Protein AF-A0A8X7WKG8-F1 (afdb_monomer)

Solvent-accessible surface area (backbone atoms only — not comparable to full-atom values): 9504 Å² total; per-residue (Å²): 137,84,82,84,80,83,82,91,72,84,81,81,76,84,79,76,80,84,87,66,83,71,70,77,72,52,68,68,54,53,52,51,49,53,50,51,52,51,51,51,53,51,30,54,49,28,48,60,51,46,73,66,26,65,45,71,40,27,59,87,72,28,47,48,39,86,40,66,45,74,74,51,100,82,52,91,60,84,50,61,47,25,43,24,22,74,72,56,52,101,77,82,78,45,48,70,42,53,40,69,58,28,51,51,40,35,50,54,56,50,49,53,54,50,54,54,50,50,55,51,51,54,51,49,59,52,50,52,57,49,49,56,51,50,52,52,51,50,53,54,51,51,55,51,49,56,54,49,52,54,50,50,59,51,50,51,49,74,76,74,111

Nearest PDB structures (foldseek):
  7ajt-assembly1_CN  TM=3.693E-01  e=8.946E+00  Saccharomyces cerevisiae S288C

Radius of gyration: 38.71 Å; Cα contacts (8 Å, |Δi|>4): 111; chains: 1; bounding box: 69×110×90 Å

Foldseek 3Di:
DDDDDDDDDDDPDPPDDDPPVPPVPDVVNVVVVVVVVVLVVVLVVQVVCPPFAQRQAASVRFGWDWDFDDDDPPDPDRGWIWRWGPPDDPPVRTDTGGPVRRHVRNVVVVVVVVVVVVVVVVVVVVVVVVVVVVVVVVVVVVVVVVVVVVVVVVVCVVVPD

Sequence (161 aa):
MDGGGGSLYPKFSSENGNLDDAASMDPAEEIRNSKRQKEHINMLSYVCDSEYGIPRMCPCGGRIIDEVRRRDDYDTLPGKRFFTCKNYEADGLHYRQPWVLGVQEEIERLTKRVEEAEEVMLGASNLDRQIDRLEEQVKLLTEQVDFLTVQVATLEKVCFD

Organism: Brassica carinata (NCBI:txid52824)

Structure (mmCIF, N/CA/C/O backbone):
data_AF-A0A8X7WKG8-F1
#
_entry.id   AF-A0A8X7WKG8-F1
#
loop_
_atom_site.group_PDB
_atom_site.id
_atom_site.type_symbol
_atom_site.label_atom_id
_atom_site.label_alt_id
_atom_site.label_comp_id
_atom_site.label_asym_id
_atom_site.label_entity_id
_atom_site.label_seq_id
_atom_site.pdbx_PDB_ins_code
_atom_site.Cartn_x
_atom_site.Cartn_y
_atom_site.Cartn_z
_atom_site.occupancy
_atom_site.B_iso_or_equiv
_atom_site.auth_seq_id
_atom_site.auth_comp_id
_atom_site.auth_asym_id
_atom_site.auth_atom_id
_atom_site.pdbx_PDB_model_num
ATOM 1 N N . MET A 1 1 ? 24.971 94.548 22.466 1.00 43.19 1 MET A N 1
ATOM 2 C CA . MET A 1 1 ? 25.947 93.443 22.331 1.00 43.19 1 MET A CA 1
ATOM 3 C C . MET A 1 1 ? 25.168 92.207 22.702 1.00 43.19 1 MET A C 1
ATOM 5 O O . MET A 1 1 ? 25.053 91.885 23.877 1.00 43.19 1 MET A O 1
ATOM 9 N N . ASP A 1 2 ? 24.488 91.655 21.705 1.00 41.34 2 ASP A N 1
ATOM 10 C CA . ASP A 1 2 ? 23.378 90.735 21.915 1.00 41.34 2 ASP A CA 1
ATOM 11 C C . ASP A 1 2 ? 23.908 89.311 22.056 1.00 41.34 2 ASP A C 1
ATOM 13 O O . ASP A 1 2 ? 24.649 88.813 21.209 1.00 41.34 2 ASP A O 1
ATOM 17 N N . GLY A 1 3 ? 23.571 88.692 23.187 1.00 38.06 3 GLY A N 1
ATOM 18 C CA . GLY A 1 3 ? 23.964 87.335 23.535 1.00 38.06 3 GLY A CA 1
ATOM 19 C C . GLY A 1 3 ? 23.152 86.308 22.753 1.00 38.06 3 GLY A C 1
ATOM 20 O O . GLY A 1 3 ? 21.951 86.163 22.962 1.00 38.06 3 GLY A O 1
ATOM 21 N N . GLY A 1 4 ? 23.823 85.570 21.869 1.00 39.41 4 GLY A N 1
ATOM 22 C CA . GLY A 1 4 ? 23.267 84.407 21.183 1.00 39.41 4 GLY A CA 1
ATOM 23 C C . GLY A 1 4 ? 23.337 83.159 22.063 1.00 39.41 4 GLY A C 1
ATOM 24 O O . GLY A 1 4 ? 24.364 82.487 22.109 1.00 39.41 4 GLY A O 1
ATOM 25 N N . GLY A 1 5 ? 22.241 82.845 22.757 1.00 42.50 5 GLY A N 1
ATOM 26 C CA . GLY A 1 5 ? 22.036 81.558 23.423 1.00 42.50 5 GLY A CA 1
ATOM 27 C C . GLY A 1 5 ? 21.523 80.512 22.431 1.00 42.50 5 GLY A C 1
ATOM 28 O O . GLY A 1 5 ? 20.365 80.559 22.024 1.00 42.50 5 GLY A O 1
ATOM 29 N N . GLY A 1 6 ? 22.383 79.572 22.032 1.00 39.34 6 GLY A N 1
ATOM 30 C CA . GLY A 1 6 ? 22.009 78.423 21.205 1.00 39.34 6 GLY A CA 1
ATOM 31 C C . GLY A 1 6 ? 21.198 77.408 22.011 1.00 39.34 6 GLY A C 1
ATOM 32 O O . GLY A 1 6 ? 21.728 76.766 22.914 1.00 39.34 6 GLY A O 1
ATOM 33 N N . SER A 1 7 ? 19.907 77.279 21.695 1.00 44.34 7 SER A N 1
ATOM 34 C CA . SER A 1 7 ? 19.024 76.266 22.277 1.00 44.34 7 SER A CA 1
ATOM 35 C C . SER A 1 7 ? 19.275 74.896 21.645 1.00 44.34 7 SER A C 1
ATOM 37 O O . SER A 1 7 ? 19.335 74.740 20.424 1.00 44.34 7 SER A O 1
ATOM 39 N N . LEU A 1 8 ? 19.440 73.924 22.533 1.00 49.53 8 LEU A N 1
ATOM 40 C CA . LEU A 1 8 ? 19.864 72.554 22.323 1.00 49.53 8 LEU A CA 1
ATOM 41 C C . LEU A 1 8 ? 18.640 71.642 22.141 1.00 49.53 8 LEU A C 1
ATOM 43 O O . LEU A 1 8 ? 18.191 71.070 23.124 1.00 49.53 8 LEU A O 1
ATOM 47 N N . TYR A 1 9 ? 18.116 71.480 20.920 1.00 37.91 9 TYR A N 1
ATOM 48 C CA . TYR A 1 9 ? 17.219 70.360 20.580 1.00 37.91 9 TYR A CA 1
ATOM 49 C C . TYR A 1 9 ? 17.355 69.965 19.096 1.00 37.91 9 TYR A C 1
ATOM 51 O O . TYR A 1 9 ? 17.262 70.837 18.226 1.00 37.91 9 TYR A O 1
ATOM 59 N N . PRO A 1 10 ? 17.558 68.674 18.768 1.00 44.66 10 PRO A N 1
ATOM 60 C CA . PRO A 1 10 ? 17.497 68.206 17.390 1.00 44.66 10 PRO A CA 1
ATOM 61 C C . PRO A 1 10 ? 16.057 68.300 16.870 1.00 44.66 10 PRO A C 1
ATOM 63 O O . PRO A 1 10 ? 15.106 67.898 17.542 1.00 44.66 10 PRO A O 1
ATOM 66 N N . LYS A 1 11 ? 15.895 68.853 15.664 1.00 43.03 11 LYS A N 1
ATOM 67 C CA . LYS A 1 11 ? 14.613 68.900 14.953 1.00 43.03 11 LYS A CA 1
ATOM 68 C C . LYS A 1 11 ? 14.163 67.465 14.670 1.00 43.03 11 LYS A C 1
ATOM 70 O O . LYS A 1 11 ? 14.802 66.773 13.886 1.00 43.03 11 LYS A O 1
ATOM 75 N N . PHE A 1 12 ? 13.070 67.034 15.296 1.00 34.62 12 PHE A N 1
ATOM 76 C CA . PHE A 1 12 ? 12.338 65.843 14.873 1.00 34.62 12 PHE A CA 1
ATOM 77 C C . PHE A 1 12 ? 11.753 66.120 13.481 1.00 34.62 12 PHE A C 1
ATOM 79 O O . PHE A 1 12 ? 10.726 66.786 13.352 1.00 34.62 12 PHE A O 1
ATOM 86 N N . SER A 1 13 ? 12.427 65.647 12.432 1.00 41.75 13 SER A N 1
ATOM 87 C CA . SER A 1 13 ? 11.791 65.460 11.131 1.00 41.75 13 SER A CA 1
ATOM 88 C C . SER A 1 13 ? 10.852 64.268 11.266 1.00 41.75 13 SER A C 1
ATOM 90 O O . SER A 1 13 ? 11.285 63.148 11.521 1.00 41.75 13 SER A O 1
ATOM 92 N N . SER A 1 14 ? 9.553 64.530 11.160 1.00 46.16 14 SER A N 1
ATOM 93 C CA . SER A 1 14 ? 8.526 63.503 11.019 1.00 46.16 14 SER A CA 1
ATOM 94 C C . SER A 1 14 ? 8.725 62.817 9.666 1.00 46.16 14 SER A C 1
ATOM 96 O O . SER A 1 14 ? 8.200 63.263 8.650 1.00 46.16 14 SER A O 1
ATOM 98 N N . GLU A 1 15 ? 9.519 61.749 9.641 1.00 44.56 15 GLU A N 1
ATOM 99 C CA . GLU A 1 15 ? 9.484 60.773 8.555 1.00 44.56 15 GLU A CA 1
ATOM 100 C C . GLU A 1 15 ? 8.309 59.839 8.832 1.00 44.56 15 GLU A C 1
ATOM 102 O O . GLU A 1 15 ? 8.383 58.857 9.571 1.00 44.56 15 GLU A O 1
ATOM 107 N N . ASN A 1 16 ? 7.163 60.249 8.296 1.00 46.38 16 ASN A N 1
ATOM 108 C CA . ASN A 1 16 ? 6.002 59.396 8.156 1.00 46.38 16 ASN A CA 1
ATOM 109 C C . ASN A 1 16 ? 6.378 58.175 7.311 1.00 46.38 16 ASN A C 1
ATOM 111 O O . ASN A 1 16 ? 6.844 58.333 6.189 1.00 46.38 16 ASN A O 1
ATOM 115 N N . GLY A 1 17 ? 6.130 56.998 7.885 1.00 46.25 17 GLY A N 1
ATOM 116 C CA . GLY A 1 17 ? 5.681 55.779 7.220 1.00 46.25 17 GLY A CA 1
ATOM 117 C C . GLY A 1 17 ? 6.379 55.376 5.926 1.00 46.25 17 GLY A C 1
ATOM 118 O O . GLY A 1 17 ? 6.064 55.884 4.860 1.00 46.25 17 GLY A O 1
ATOM 119 N N . ASN A 1 18 ? 7.166 54.310 6.009 1.00 47.06 18 ASN A N 1
ATOM 120 C CA . ASN A 1 18 ? 7.088 53.280 4.983 1.00 47.06 18 ASN A CA 1
ATOM 121 C C . ASN A 1 18 ? 7.002 51.920 5.681 1.00 47.06 18 ASN A C 1
ATOM 123 O O . ASN A 1 18 ? 7.9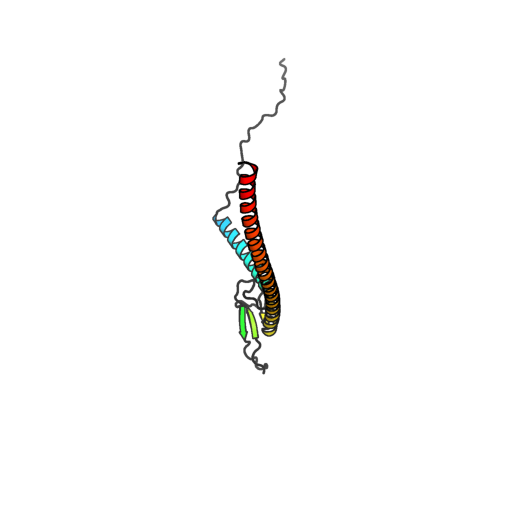97 51.251 5.931 1.00 47.06 18 ASN A O 1
ATOM 127 N N . LEU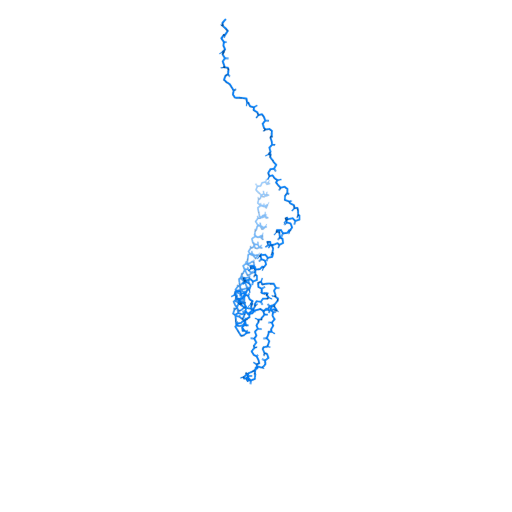 A 1 19 ? 5.775 51.560 6.059 1.00 46.50 19 LEU A N 1
ATOM 128 C CA . LEU A 1 19 ? 5.366 50.196 6.407 1.00 46.50 19 LEU A CA 1
ATOM 129 C C . LEU A 1 19 ? 4.855 49.488 5.138 1.00 46.50 19 LEU A C 1
ATOM 131 O O . LEU A 1 19 ? 3.892 48.731 5.185 1.00 46.50 19 LEU A O 1
ATOM 135 N N . ASP A 1 20 ? 5.517 49.741 4.009 1.00 45.28 20 ASP A N 1
ATOM 136 C CA . ASP A 1 20 ? 5.133 49.233 2.690 1.00 45.28 20 ASP A CA 1
ATOM 137 C C . ASP A 1 20 ? 6.115 48.155 2.187 1.00 45.28 20 ASP A C 1
ATOM 139 O O . ASP A 1 20 ? 6.173 47.857 0.998 1.00 45.28 20 ASP A O 1
ATOM 143 N N . ASP A 1 21 ? 6.851 47.501 3.094 1.00 47.56 21 ASP A N 1
ATOM 144 C CA . ASP A 1 21 ? 7.652 46.304 2.777 1.00 47.56 21 ASP A CA 1
ATOM 145 C C . ASP A 1 21 ? 6.804 45.018 2.701 1.00 47.56 21 ASP A C 1
ATOM 147 O O . ASP A 1 21 ? 7.325 43.917 2.514 1.00 47.56 21 ASP A O 1
ATOM 151 N N . ALA A 1 22 ? 5.476 45.131 2.774 1.00 52.78 22 ALA A N 1
ATOM 152 C CA . ALA A 1 22 ? 4.592 44.105 2.244 1.00 52.78 22 ALA A CA 1
ATOM 153 C C . ALA A 1 22 ? 4.520 44.280 0.723 1.00 52.78 22 ALA A C 1
ATOM 155 O O . ALA A 1 22 ? 3.519 44.749 0.180 1.00 52.78 22 ALA A O 1
ATOM 156 N N . ALA A 1 23 ? 5.600 43.901 0.033 1.00 56.28 23 ALA A N 1
ATOM 157 C CA . ALA A 1 23 ? 5.545 43.621 -1.390 1.00 56.28 23 ALA A CA 1
ATOM 158 C C . ALA A 1 23 ? 4.378 42.650 -1.610 1.00 56.28 23 ALA A C 1
ATOM 160 O O . ALA A 1 23 ? 4.454 41.474 -1.255 1.00 56.28 23 ALA A O 1
ATOM 161 N N . SER A 1 24 ? 3.269 43.183 -2.121 1.00 65.31 24 SER A N 1
ATOM 162 C CA . SER A 1 24 ? 2.125 42.430 -2.613 1.00 65.31 24 SER A CA 1
ATOM 163 C C . SER A 1 24 ? 2.668 41.422 -3.620 1.00 65.31 24 SER A C 1
ATOM 165 O O . SER A 1 24 ? 2.898 41.787 -4.773 1.00 65.31 24 SER A O 1
ATOM 167 N N . MET A 1 25 ? 2.932 40.186 -3.185 1.00 65.25 25 MET A N 1
ATOM 168 C CA . MET A 1 25 ? 3.343 39.122 -4.091 1.00 65.25 25 MET A CA 1
ATOM 169 C C . MET A 1 25 ? 2.316 39.047 -5.217 1.00 65.25 25 MET A C 1
ATOM 171 O O . MET A 1 25 ? 1.114 38.976 -4.961 1.00 65.25 25 MET A O 1
ATOM 175 N N . ASP A 1 26 ? 2.790 39.119 -6.463 1.00 84.31 26 ASP A N 1
ATOM 176 C CA . ASP A 1 26 ? 1.949 38.929 -7.640 1.00 84.31 26 ASP A CA 1
ATOM 177 C C . ASP A 1 26 ? 1.238 37.572 -7.490 1.00 84.31 26 ASP A C 1
ATOM 179 O O . ASP A 1 26 ? 1.922 36.546 -7.409 1.00 84.31 26 ASP A O 1
ATOM 183 N N . PRO A 1 27 ? -0.106 37.51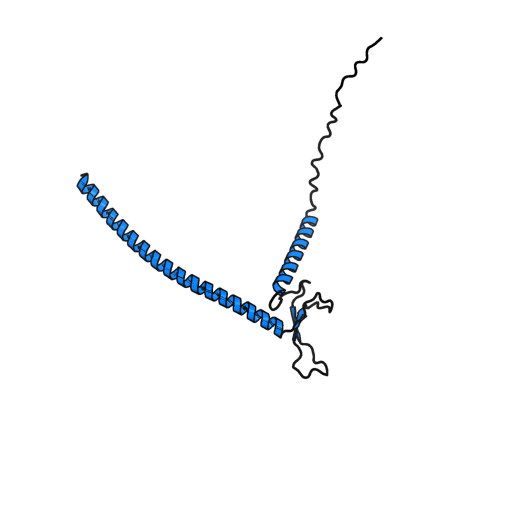5 -7.473 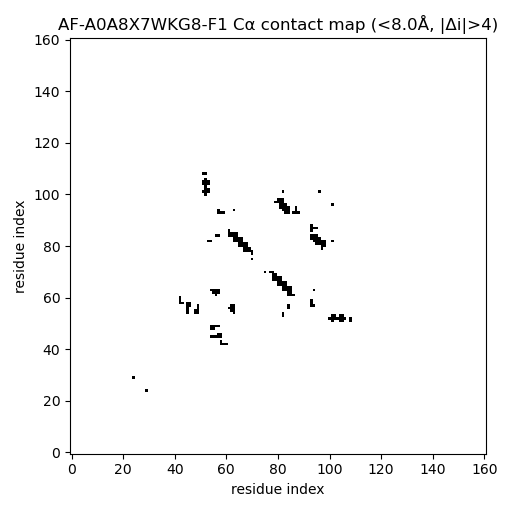1.00 85.62 27 PRO A N 1
ATOM 184 C CA . PRO A 1 27 ? -0.828 36.250 -7.367 1.00 85.62 27 PRO A CA 1
ATOM 185 C C . PRO A 1 27 ? -0.399 35.236 -8.437 1.00 85.62 27 PRO A C 1
ATOM 187 O O . PRO A 1 27 ? -0.409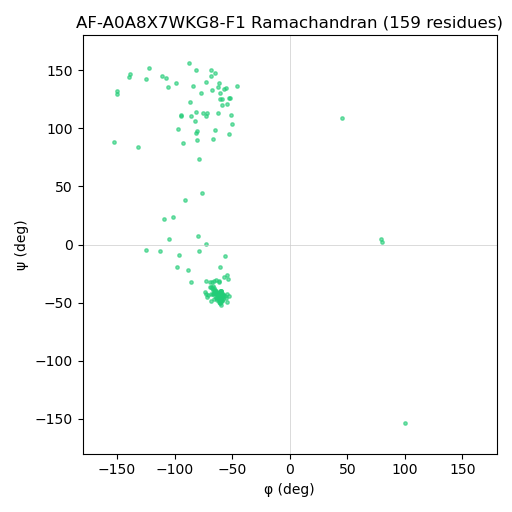 34.027 -8.206 1.00 85.62 27 PRO A O 1
ATOM 190 N N . ALA A 1 28 ? 0.032 35.698 -9.618 1.00 87.94 28 ALA A N 1
ATOM 191 C CA . ALA A 1 28 ? 0.558 34.810 -10.645 1.00 87.94 28 ALA A CA 1
ATOM 192 C C . ALA A 1 28 ? 1.955 34.263 -10.294 1.00 87.94 28 ALA A C 1
ATOM 194 O O . ALA A 1 28 ? 2.275 33.134 -10.675 1.00 87.94 28 ALA A O 1
ATOM 195 N N . GLU A 1 29 ? 2.784 35.017 -9.574 1.00 89.69 29 GLU A N 1
ATOM 196 C CA . GLU A 1 29 ? 4.060 34.547 -9.031 1.00 89.69 29 GLU A CA 1
ATOM 197 C C . GLU A 1 29 ? 3.859 33.515 -7.928 1.00 89.69 29 GLU A C 1
ATOM 199 O O . GLU A 1 29 ? 4.503 32.466 -7.961 1.00 89.69 29 GLU A O 1
ATOM 204 N N . GLU A 1 30 ? 2.899 33.742 -7.034 1.00 88.31 30 GLU A N 1
ATOM 205 C CA . GLU A 1 30 ? 2.529 32.784 -5.993 1.00 88.31 30 GLU A CA 1
ATOM 206 C C . GLU A 1 30 ? 2.041 31.459 -6.603 1.00 88.31 30 GLU A C 1
ATOM 208 O O . GLU A 1 30 ? 2.510 30.379 -6.233 1.00 88.31 30 GLU A O 1
ATOM 213 N N . ILE A 1 31 ? 1.193 31.524 -7.638 1.00 87.81 31 ILE A N 1
ATOM 214 C CA . ILE A 1 31 ? 0.747 30.341 -8.389 1.00 87.81 31 ILE A CA 1
ATOM 215 C C . ILE A 1 31 ? 1.931 29.622 -9.053 1.00 87.81 31 ILE A C 1
ATOM 217 O O . ILE A 1 31 ? 1.995 28.390 -9.032 1.00 87.81 31 ILE A O 1
ATOM 221 N N . ARG A 1 32 ? 2.874 30.354 -9.666 1.00 92.06 32 ARG A N 1
ATOM 222 C CA . ARG A 1 32 ? 4.077 29.756 -10.277 1.00 92.06 32 ARG A CA 1
ATOM 223 C C . ARG A 1 32 ? 4.956 29.079 -9.227 1.00 92.06 32 ARG A C 1
ATOM 225 O O . ARG A 1 32 ? 5.442 27.977 -9.475 1.00 92.06 32 ARG A O 1
ATOM 232 N N . ASN A 1 33 ? 5.142 29.712 -8.074 1.00 91.62 33 ASN A N 1
ATOM 233 C CA . ASN A 1 33 ? 5.954 29.180 -6.987 1.00 91.62 33 ASN A CA 1
ATOM 234 C C . ASN A 1 33 ? 5.321 27.911 -6.392 1.00 91.62 33 ASN A C 1
ATOM 236 O O . ASN A 1 33 ? 5.972 26.872 -6.313 1.00 91.62 33 ASN A O 1
ATOM 240 N N . SER A 1 34 ? 4.015 27.946 -6.115 1.00 92.50 34 SER A N 1
ATOM 241 C CA . SER A 1 34 ? 3.257 26.785 -5.636 1.00 92.50 34 SER A CA 1
ATOM 242 C C . SER A 1 34 ? 3.337 25.597 -6.605 1.00 92.50 34 SER A C 1
ATOM 244 O O . SER A 1 34 ? 3.571 24.460 -6.188 1.00 92.50 34 SER A O 1
ATOM 246 N N . LYS A 1 35 ? 3.228 25.848 -7.919 1.00 92.38 35 LYS A N 1
ATOM 247 C CA . LYS A 1 35 ? 3.407 24.808 -8.947 1.00 92.38 35 LYS A CA 1
ATOM 248 C C . LYS A 1 35 ? 4.801 24.183 -8.896 1.00 92.38 35 LYS A C 1
ATOM 250 O O . LYS A 1 35 ? 4.898 22.961 -8.851 1.00 92.38 35 LYS A O 1
ATOM 255 N N . ARG A 1 36 ? 5.858 25.000 -8.831 1.00 91.50 36 ARG A N 1
ATOM 256 C CA . ARG A 1 36 ? 7.247 24.516 -8.730 1.00 91.50 36 ARG A CA 1
ATOM 257 C C . ARG A 1 36 ? 7.481 23.700 -7.463 1.00 91.50 36 ARG A C 1
ATOM 259 O O . ARG A 1 36 ? 8.110 22.649 -7.519 1.00 91.50 36 ARG A O 1
ATOM 266 N N . GLN A 1 37 ? 6.948 24.150 -6.330 1.00 91.56 37 GLN A N 1
ATOM 267 C CA . GLN A 1 37 ? 7.060 23.422 -5.069 1.00 91.56 37 GLN A CA 1
ATOM 268 C C . GLN A 1 37 ? 6.353 22.065 -5.149 1.00 91.56 37 GLN A C 1
ATOM 270 O O . GLN A 1 37 ? 6.912 21.050 -4.740 1.00 91.56 37 GLN A O 1
ATOM 275 N N . LYS A 1 38 ? 5.153 22.024 -5.733 1.00 92.06 38 LYS A N 1
ATOM 276 C CA . LYS A 1 38 ? 4.419 20.775 -5.954 1.00 92.06 38 LYS A CA 1
ATOM 277 C C . LYS A 1 38 ? 5.171 19.821 -6.884 1.00 92.06 38 LYS A C 1
ATOM 279 O O . LYS A 1 38 ? 5.233 18.628 -6.609 1.00 92.06 38 LYS A O 1
ATOM 284 N N . GLU A 1 39 ? 5.751 20.329 -7.966 1.00 88.06 39 GLU A N 1
ATOM 285 C CA . GLU A 1 39 ? 6.584 19.540 -8.881 1.00 88.06 39 GLU A CA 1
ATOM 286 C C . GLU A 1 39 ? 7.816 18.968 -8.174 1.00 88.06 39 GLU A C 1
ATOM 288 O O . GLU A 1 39 ? 8.129 17.793 -8.353 1.00 88.06 39 GLU A O 1
ATOM 293 N N . HIS A 1 40 ? 8.465 19.759 -7.317 1.00 88.12 40 HIS A N 1
ATOM 294 C CA . HIS A 1 40 ? 9.599 19.306 -6.518 1.00 88.12 40 HIS A CA 1
ATOM 295 C C . HIS A 1 40 ? 9.207 18.199 -5.529 1.00 88.12 40 HIS A C 1
ATOM 297 O O . HIS A 1 40 ? 9.874 17.169 -5.477 1.00 88.12 40 HIS A O 1
ATOM 303 N N . ILE A 1 41 ? 8.093 18.363 -4.807 1.00 89.19 41 ILE A N 1
ATOM 304 C CA . ILE A 1 41 ? 7.563 17.338 -3.892 1.00 89.19 41 ILE A CA 1
ATOM 305 C C . ILE A 1 41 ? 7.243 16.047 -4.652 1.00 89.19 41 ILE A C 1
ATOM 307 O O . ILE A 1 41 ? 7.613 14.964 -4.208 1.00 89.19 41 ILE A O 1
ATOM 311 N N . ASN A 1 42 ? 6.597 16.150 -5.816 1.00 87.25 42 ASN A N 1
ATOM 312 C CA . ASN A 1 42 ? 6.296 14.982 -6.641 1.00 87.25 42 ASN A CA 1
ATOM 313 C C . ASN A 1 42 ? 7.575 14.270 -7.098 1.00 87.25 42 ASN A C 1
ATOM 315 O O . ASN A 1 42 ? 7.642 13.049 -7.041 1.00 87.25 42 ASN A O 1
ATOM 319 N N . MET A 1 43 ? 8.590 15.024 -7.530 1.00 86.44 43 MET A N 1
ATOM 320 C CA . MET A 1 43 ? 9.880 14.463 -7.930 1.00 86.44 43 MET A CA 1
ATOM 321 C C . MET A 1 43 ? 10.53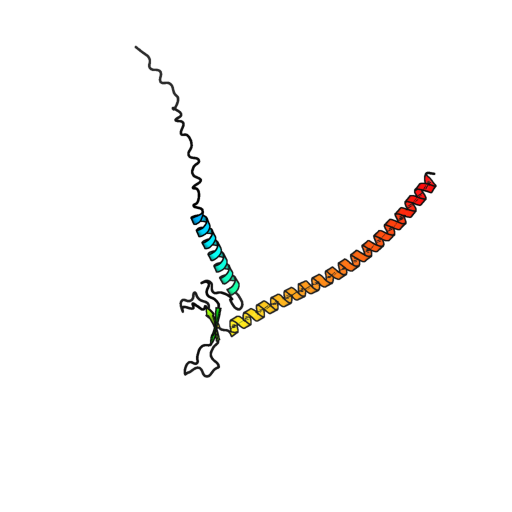9 13.700 -6.777 1.00 86.44 43 MET A C 1
ATOM 323 O O . MET A 1 43 ? 10.940 12.556 -6.974 1.00 86.44 43 MET A O 1
ATOM 327 N N . LEU A 1 44 ? 10.578 14.286 -5.573 1.00 86.06 44 LEU A N 1
ATOM 328 C CA . LEU A 1 44 ? 11.100 13.614 -4.379 1.00 86.06 44 LEU A CA 1
ATOM 329 C C . LEU A 1 44 ? 10.311 12.339 -4.060 1.00 86.06 44 LEU A C 1
ATOM 331 O O . LEU A 1 44 ? 10.912 11.303 -3.798 1.00 86.06 44 LEU A O 1
ATOM 335 N N . SER A 1 45 ? 8.979 12.384 -4.161 1.00 83.69 45 SER A N 1
ATOM 336 C CA . S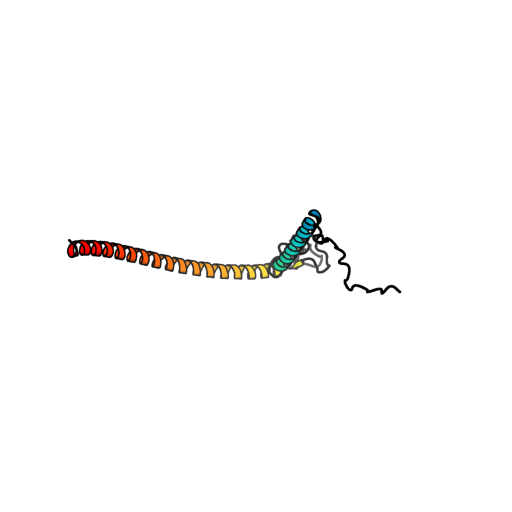ER A 1 45 ? 8.131 11.200 -3.983 1.00 83.69 45 SER A CA 1
ATOM 337 C C . SER A 1 45 ? 8.472 10.100 -4.984 1.00 83.69 45 SER A C 1
ATOM 339 O O . SER A 1 45 ? 8.522 8.940 -4.599 1.00 83.69 45 SER A O 1
ATOM 341 N N . TYR A 1 46 ? 8.735 10.436 -6.250 1.00 82.62 46 TYR A N 1
ATOM 342 C CA . TYR A 1 46 ? 9.126 9.439 -7.247 1.00 82.62 46 TYR A CA 1
ATOM 343 C C . TYR A 1 46 ? 10.493 8.831 -6.954 1.00 82.62 46 TYR A C 1
ATOM 345 O O . TYR A 1 46 ? 10.678 7.646 -7.205 1.00 82.62 46 TYR A O 1
ATOM 353 N N . VAL A 1 47 ? 11.443 9.604 -6.419 1.00 80.88 47 VAL A N 1
ATOM 354 C CA . VAL A 1 47 ? 12.731 9.060 -5.963 1.00 80.88 47 VAL A CA 1
ATOM 355 C C . VAL A 1 47 ? 12.498 8.053 -4.838 1.00 80.88 47 VAL A C 1
ATOM 357 O O . VAL A 1 47 ? 12.960 6.923 -4.959 1.00 80.88 47 VAL A O 1
ATOM 360 N N . CYS A 1 48 ? 11.706 8.411 -3.824 1.00 77.12 48 CYS A N 1
ATOM 361 C CA . CYS A 1 48 ? 11.370 7.514 -2.716 1.00 77.12 48 CYS A CA 1
ATOM 362 C C . CYS A 1 48 ? 10.624 6.251 -3.178 1.00 77.12 48 CYS A C 1
ATOM 364 O O . CYS A 1 48 ? 10.967 5.146 -2.767 1.00 77.12 48 CYS A O 1
ATOM 366 N N . ASP A 1 49 ? 9.651 6.387 -4.086 1.00 71.50 49 ASP A N 1
ATOM 367 C CA . ASP A 1 49 ? 8.922 5.256 -4.687 1.00 71.50 49 ASP A CA 1
ATOM 368 C C . ASP A 1 49 ? 9.841 4.295 -5.454 1.00 71.50 49 ASP A C 1
ATOM 370 O O . ASP A 1 49 ? 9.454 3.164 -5.750 1.00 71.50 49 ASP A O 1
ATOM 374 N N . SER A 1 50 ? 11.034 4.758 -5.818 1.00 69.25 50 SER A N 1
ATOM 375 C CA . SER A 1 50 ? 11.999 4.011 -6.607 1.00 69.25 50 SER A CA 1
ATOM 376 C C . SER A 1 50 ? 13.180 3.481 -5.792 1.00 69.25 50 SER A C 1
ATOM 378 O O . SER A 1 50 ? 14.113 2.932 -6.376 1.00 69.25 50 SER A O 1
ATOM 380 N N . GLU A 1 51 ? 13.169 3.662 -4.468 1.00 67.50 51 GLU A N 1
ATOM 381 C CA . GLU A 1 51 ? 14.216 3.142 -3.584 1.00 67.50 51 GLU A CA 1
ATOM 382 C C . GLU A 1 51 ? 14.176 1.608 -3.498 1.00 67.50 51 GLU A C 1
ATOM 384 O O . GLU A 1 51 ? 15.232 0.992 -3.380 1.00 67.50 51 GLU A O 1
ATOM 389 N N . TYR A 1 52 ? 12.987 0.993 -3.593 1.00 71.94 52 TYR A N 1
ATOM 390 C CA . TYR A 1 52 ? 12.806 -0.464 -3.573 1.00 71.94 52 TYR A CA 1
ATOM 391 C C . TYR A 1 52 ? 11.587 -0.906 -4.390 1.00 71.94 52 TYR A C 1
ATOM 393 O O . TYR A 1 52 ? 10.476 -0.412 -4.179 1.00 71.94 52 TYR A O 1
ATOM 401 N N . GLY A 1 53 ? 11.768 -1.909 -5.251 1.00 82.81 53 GLY A N 1
ATOM 402 C CA . GLY A 1 53 ? 10.687 -2.526 -6.019 1.00 82.81 53 GLY A CA 1
ATOM 403 C C . GLY A 1 53 ? 10.627 -2.006 -7.448 1.00 82.81 53 GLY A C 1
ATOM 404 O O . GLY A 1 53 ? 11.631 -1.599 -8.022 1.00 82.81 53 GLY A O 1
ATOM 405 N N . ILE A 1 54 ? 9.441 -2.042 -8.058 1.00 87.69 54 ILE A N 1
ATOM 406 C CA . ILE A 1 54 ? 9.256 -1.582 -9.442 1.00 87.69 54 ILE A CA 1
ATOM 407 C C . ILE A 1 54 ? 8.795 -0.119 -9.425 1.00 87.69 54 ILE A C 1
ATOM 409 O O . ILE A 1 54 ? 7.636 0.140 -9.068 1.00 87.69 54 ILE A O 1
ATOM 413 N N . PRO A 1 55 ? 9.628 0.842 -9.872 1.00 85.19 55 PRO A N 1
ATOM 414 C CA . PRO A 1 55 ? 9.230 2.240 -9.926 1.00 85.19 55 PRO A CA 1
ATOM 415 C C . PRO A 1 55 ? 8.030 2.437 -10.853 1.00 85.19 55 PRO A C 1
ATOM 417 O O . PRO A 1 55 ? 7.962 1.877 -11.949 1.00 85.19 55 PRO A O 1
ATOM 420 N N . ARG A 1 56 ? 7.074 3.277 -10.447 1.00 84.94 56 ARG A N 1
ATOM 421 C CA . ARG A 1 56 ? 5.917 3.629 -11.296 1.00 84.94 56 ARG A CA 1
ATOM 422 C C . ARG A 1 56 ? 6.228 4.787 -12.240 1.00 84.94 56 ARG A C 1
ATOM 424 O O . ARG A 1 56 ? 5.702 4.854 -13.354 1.00 84.94 56 ARG A O 1
ATOM 431 N N . MET A 1 57 ? 7.084 5.695 -11.783 1.00 89.19 57 MET A N 1
ATOM 432 C CA . MET A 1 57 ? 7.463 6.930 -12.454 1.00 89.19 57 MET A CA 1
ATOM 433 C C . MET A 1 57 ? 8.960 7.161 -12.283 1.00 89.19 57 MET A C 1
ATOM 435 O O . MET A 1 57 ? 9.528 6.883 -11.238 1.00 89.19 57 MET A O 1
ATOM 439 N N . CYS A 1 58 ? 9.592 7.703 -13.313 1.00 89.50 58 CYS A N 1
ATOM 440 C CA . CYS A 1 58 ? 10.957 8.199 -13.245 1.00 89.50 58 CYS A CA 1
ATOM 441 C C . CYS A 1 58 ? 10.955 9.617 -12.637 1.00 89.50 58 CYS A C 1
ATOM 443 O O . CYS A 1 58 ? 10.009 10.365 -12.906 1.00 89.50 58 CYS A O 1
ATOM 445 N N . PRO A 1 59 ? 12.017 10.053 -11.933 1.00 87.44 59 PRO A N 1
ATOM 446 C CA . PRO A 1 59 ? 12.120 11.411 -11.383 1.00 87.44 59 PRO A CA 1
ATOM 447 C C . PRO A 1 59 ? 11.927 12.538 -12.412 1.00 87.44 59 PRO A C 1
ATOM 449 O O . PRO A 1 59 ? 11.439 13.612 -12.074 1.00 87.44 59 PRO A O 1
ATOM 452 N N . CYS A 1 60 ? 12.209 12.280 -13.693 1.00 87.50 60 CYS A N 1
ATOM 453 C CA . CYS A 1 60 ? 11.929 13.199 -14.802 1.00 87.50 60 CYS A CA 1
ATOM 454 C C . CYS A 1 60 ? 10.432 13.330 -15.171 1.00 87.50 60 CYS A C 1
ATOM 456 O O . CYS A 1 60 ? 10.088 14.007 -16.138 1.00 87.50 60 CYS A O 1
ATOM 458 N N . GLY A 1 61 ? 9.528 12.626 -14.481 1.00 88.00 61 GLY A N 1
ATOM 459 C CA . GLY A 1 61 ? 8.097 12.556 -14.797 1.00 88.00 61 GLY A CA 1
ATOM 460 C C . GLY A 1 61 ? 7.744 11.599 -15.944 1.00 88.00 61 GLY A C 1
ATOM 461 O O . GLY A 1 61 ? 6.587 11.510 -16.363 1.00 88.00 61 GLY A O 1
ATOM 462 N N . GLY A 1 62 ? 8.717 10.861 -16.480 1.00 91.12 62 GLY A N 1
ATOM 463 C CA . GLY A 1 62 ? 8.472 9.803 -17.458 1.00 91.12 62 GLY A CA 1
ATOM 464 C C . GLY A 1 62 ? 7.844 8.567 -16.811 1.00 91.12 62 GLY A C 1
ATOM 465 O O . GLY A 1 62 ? 8.258 8.155 -15.733 1.00 91.12 62 GLY A O 1
ATOM 466 N N . ARG A 1 63 ? 6.871 7.935 -17.479 1.00 92.50 63 ARG A N 1
ATOM 467 C CA . ARG A 1 63 ? 6.358 6.621 -17.052 1.00 92.50 63 ARG A CA 1
ATOM 468 C C . ARG A 1 63 ? 7.414 5.537 -17.257 1.00 92.50 63 ARG A C 1
ATOM 470 O O . ARG A 1 63 ? 8.199 5.632 -18.203 1.00 92.50 63 ARG A O 1
ATOM 477 N N . ILE A 1 64 ? 7.378 4.507 -16.420 1.00 92.56 64 ILE A N 1
ATOM 478 C CA . ILE A 1 64 ? 8.175 3.292 -16.598 1.00 92.56 64 ILE A CA 1
ATOM 479 C C . ILE A 1 64 ? 7.454 2.334 -17.559 1.00 92.56 64 ILE A C 1
ATOM 481 O O . ILE A 1 64 ? 6.234 2.180 -17.493 1.00 92.56 64 ILE A O 1
ATOM 485 N N . ILE A 1 65 ? 8.197 1.734 -18.487 1.00 92.25 65 ILE A N 1
ATOM 486 C CA . ILE A 1 65 ? 7.729 0.791 -19.511 1.00 92.25 65 ILE A CA 1
ATOM 487 C C . ILE A 1 65 ? 8.479 -0.544 -19.391 1.00 92.25 65 ILE A C 1
ATOM 489 O O . ILE A 1 65 ? 9.625 -0.565 -18.946 1.00 92.25 65 ILE A O 1
ATOM 493 N N . ASP A 1 66 ? 7.845 -1.645 -19.808 1.00 90.94 66 ASP A N 1
ATOM 494 C CA . ASP A 1 66 ? 8.509 -2.949 -19.981 1.00 90.94 66 ASP A CA 1
ATOM 495 C C . ASP A 1 66 ? 9.253 -2.946 -21.327 1.00 90.94 66 ASP A C 1
ATOM 497 O O . ASP A 1 66 ? 8.662 -3.102 -22.400 1.00 90.94 66 ASP A O 1
ATOM 501 N N . GLU A 1 67 ? 10.555 -2.672 -21.273 1.00 89.75 67 GLU A N 1
ATOM 502 C CA . GLU A 1 67 ? 11.462 -2.744 -22.411 1.00 89.75 67 GLU A CA 1
ATOM 503 C C . GLU A 1 67 ? 11.887 -4.198 -22.615 1.00 89.75 67 GLU A C 1
ATOM 505 O O . GLU A 1 67 ? 12.656 -4.759 -21.835 1.00 89.75 67 GLU A O 1
ATOM 510 N N . VAL A 1 68 ? 11.474 -4.787 -23.734 1.00 85.94 68 VAL A N 1
ATOM 511 C CA . VAL A 1 68 ? 12.057 -6.037 -24.228 1.00 85.94 68 VAL A CA 1
ATOM 512 C C . VAL A 1 68 ? 13.150 -5.681 -25.230 1.00 85.94 68 VAL A C 1
ATOM 514 O O . VAL A 1 68 ? 12.849 -5.204 -26.330 1.00 85.94 68 VAL A O 1
ATOM 517 N N . ARG A 1 69 ? 14.424 -5.920 -24.888 1.00 78.19 69 ARG A N 1
ATOM 518 C CA . ARG A 1 69 ? 15.512 -5.767 -25.861 1.00 78.19 69 ARG A CA 1
ATOM 519 C C . ARG A 1 69 ? 15.286 -6.729 -27.020 1.00 78.19 69 ARG A C 1
ATOM 521 O O . ARG A 1 69 ? 15.137 -7.938 -26.823 1.00 78.19 69 ARG A O 1
ATOM 528 N N . ARG A 1 70 ? 15.265 -6.185 -28.240 1.00 67.75 70 ARG A N 1
ATOM 529 C CA . ARG A 1 70 ? 15.257 -7.003 -29.455 1.00 67.75 70 ARG A CA 1
ATOM 530 C C . ARG A 1 70 ? 16.571 -7.780 -29.539 1.00 67.75 70 ARG A C 1
ATOM 532 O O . ARG A 1 70 ? 17.595 -7.316 -29.053 1.00 67.75 70 ARG A O 1
ATOM 539 N N . ARG A 1 71 ? 16.479 -8.978 -30.114 1.00 58.66 71 ARG A N 1
ATOM 540 C CA . ARG A 1 71 ? 17.577 -9.930 -30.302 1.00 58.66 71 ARG A CA 1
ATOM 541 C C . ARG A 1 71 ? 18.765 -9.224 -30.966 1.00 58.66 71 ARG A C 1
ATOM 543 O O . ARG A 1 71 ? 18.652 -8.867 -32.134 1.00 58.66 71 ARG A O 1
ATOM 550 N N . ASP A 1 72 ? 19.860 -9.052 -30.231 1.00 58.91 72 ASP A N 1
ATOM 551 C CA . ASP A 1 72 ? 21.176 -8.894 -30.850 1.00 58.91 72 ASP A CA 1
ATOM 552 C C . ASP A 1 72 ? 21.537 -10.242 -31.483 1.00 58.91 72 ASP A C 1
ATOM 554 O O . ASP A 1 72 ? 21.204 -11.302 -30.948 1.00 58.91 72 ASP A O 1
ATOM 558 N N . ASP A 1 73 ? 22.226 -10.217 -32.616 1.00 56.75 73 ASP A N 1
ATOM 559 C CA . ASP A 1 73 ? 22.634 -11.369 -33.432 1.00 56.75 73 ASP A CA 1
ATOM 560 C C . ASP A 1 73 ? 23.469 -12.418 -32.660 1.00 56.75 73 ASP A C 1
ATOM 562 O O . ASP A 1 73 ? 23.656 -13.539 -33.132 1.00 56.75 73 ASP A O 1
ATOM 566 N N . TYR A 1 74 ? 23.887 -12.086 -31.435 1.00 57.34 74 TYR A N 1
ATOM 567 C CA . TYR A 1 74 ? 24.663 -12.918 -30.517 1.00 57.34 74 TYR A CA 1
ATOM 568 C C . TYR A 1 74 ? 23.905 -13.345 -29.245 1.00 57.34 74 TYR A C 1
ATOM 570 O O . TYR A 1 74 ? 24.437 -14.137 -28.468 1.00 57.34 74 TYR A O 1
ATOM 578 N N . ASP A 1 75 ? 22.681 -12.857 -29.003 1.00 58.91 75 ASP A N 1
ATOM 579 C CA . ASP A 1 75 ? 21.890 -13.201 -27.811 1.00 58.91 75 ASP A CA 1
ATOM 580 C C . ASP A 1 75 ? 20.891 -14.324 -28.161 1.00 58.91 75 ASP A C 1
ATOM 582 O O . ASP A 1 75 ? 19.842 -14.117 -28.779 1.00 58.91 75 ASP A O 1
ATOM 586 N N . THR A 1 76 ? 21.244 -15.568 -27.817 1.00 58.09 76 THR A N 1
ATOM 587 C CA . THR A 1 76 ? 20.426 -16.768 -28.085 1.00 58.09 76 THR A CA 1
ATOM 588 C C . THR A 1 76 ? 19.274 -16.948 -27.096 1.00 58.09 76 THR A C 1
ATOM 590 O O . THR A 1 76 ? 18.457 -17.855 -27.261 1.00 58.09 76 THR A O 1
ATOM 593 N N . LEU A 1 77 ? 19.204 -16.109 -26.061 1.00 59.25 77 LEU A N 1
ATOM 594 C CA . LEU A 1 77 ? 18.189 -16.163 -25.016 1.00 59.25 77 LEU A CA 1
ATOM 595 C C . LEU A 1 77 ? 16.934 -15.354 -25.402 1.00 59.25 77 LEU A C 1
ATOM 597 O O . LEU A 1 77 ? 17.008 -14.440 -26.228 1.00 59.25 77 LEU A O 1
ATOM 601 N N . PRO A 1 78 ? 15.758 -15.667 -24.820 1.00 60.97 78 PRO A N 1
ATOM 602 C CA . PRO A 1 78 ? 14.592 -14.789 -24.898 1.00 60.97 78 PRO A CA 1
ATOM 603 C C . PRO A 1 78 ? 15.010 -13.378 -24.458 1.00 60.97 78 PRO A C 1
ATOM 605 O O . PRO A 1 78 ? 15.620 -13.234 -23.401 1.00 60.97 78 PRO A O 1
ATOM 608 N N . GLY A 1 79 ? 14.750 -12.365 -25.292 1.00 67.25 79 GLY A N 1
ATOM 609 C CA . GLY A 1 79 ? 15.335 -11.025 -25.159 1.00 67.25 79 GLY A CA 1
ATOM 610 C C . GLY A 1 79 ? 15.302 -10.462 -23.734 1.00 67.25 79 GLY A C 1
ATOM 611 O O . GLY A 1 79 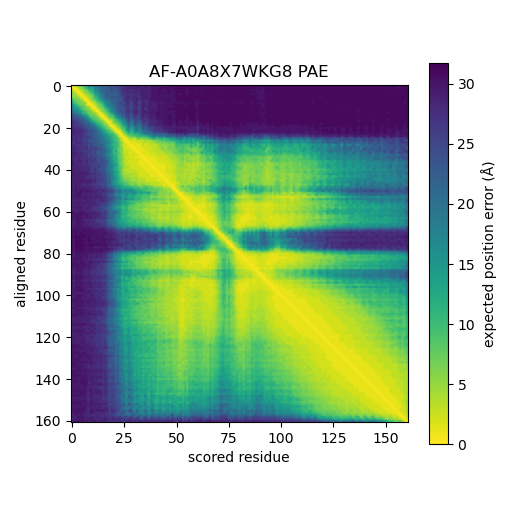? 14.297 -10.576 -23.028 1.00 67.25 79 GLY A O 1
ATOM 612 N N . LYS A 1 80 ? 16.418 -9.853 -23.312 1.00 82.56 80 LYS A N 1
ATOM 613 C CA . LYS A 1 80 ? 16.577 -9.264 -21.973 1.00 82.56 80 LYS A CA 1
ATOM 614 C C . LYS A 1 80 ? 15.498 -8.209 -21.718 1.00 82.56 80 LYS A C 1
ATOM 616 O O . LYS A 1 80 ? 15.260 -7.356 -22.572 1.00 82.56 80 LYS A O 1
ATOM 621 N N . ARG A 1 81 ? 14.872 -8.259 -20.540 1.00 88.56 81 ARG A N 1
ATOM 622 C CA . ARG A 1 81 ? 13.793 -7.345 -20.142 1.00 88.56 81 ARG A CA 1
ATOM 623 C C . ARG A 1 81 ? 14.245 -6.334 -19.101 1.00 88.56 81 ARG A C 1
ATOM 625 O O . ARG A 1 81 ? 15.008 -6.680 -18.195 1.00 88.56 81 ARG A O 1
ATOM 632 N N . PHE A 1 82 ? 13.733 -5.117 -19.212 1.00 90.75 82 PHE A N 1
ATOM 633 C CA . PHE A 1 82 ? 14.036 -4.007 -18.319 1.00 90.75 82 PHE A CA 1
ATOM 634 C C . PHE A 1 82 ? 12.774 -3.207 -17.996 1.00 90.75 82 PHE A C 1
ATOM 636 O O . PHE A 1 82 ? 11.899 -3.039 -18.839 1.00 90.75 82 PHE A O 1
ATOM 643 N N . PHE A 1 83 ? 12.711 -2.669 -16.784 1.00 92.31 83 PHE A N 1
ATOM 644 C CA . PHE A 1 83 ? 11.842 -1.552 -16.447 1.00 92.31 83 PHE A CA 1
ATOM 645 C C . PHE A 1 83 ? 12.577 -0.260 -16.792 1.00 92.31 83 PHE A C 1
ATOM 647 O O . PHE A 1 83 ? 13.570 0.082 -16.146 1.00 92.31 83 PHE A O 1
ATOM 654 N N . THR A 1 84 ? 12.110 0.441 -17.820 1.00 91.88 84 THR A N 1
ATOM 655 C CA . THR A 1 84 ? 12.832 1.576 -18.406 1.00 91.88 84 THR A CA 1
ATOM 656 C C . THR A 1 84 ? 11.961 2.821 -18.432 1.00 91.88 84 THR A C 1
ATOM 658 O O . THR A 1 84 ? 10.764 2.752 -18.692 1.00 91.88 84 THR A O 1
ATOM 661 N N . CYS A 1 85 ? 12.536 3.991 -18.178 1.00 93.56 85 CYS A N 1
ATOM 662 C CA . CYS A 1 85 ? 11.846 5.256 -18.382 1.00 93.56 85 CYS A CA 1
ATOM 663 C C . CYS A 1 85 ? 11.488 5.441 -19.865 1.00 93.56 85 CYS A C 1
ATOM 665 O O . CYS A 1 85 ? 12.331 5.270 -20.739 1.00 93.56 85 CYS A O 1
ATOM 667 N N . LYS A 1 86 ? 10.267 5.894 -20.177 1.00 94.00 86 LYS A N 1
ATOM 668 C CA . LYS A 1 86 ? 9.875 6.207 -21.566 1.00 94.00 86 LYS A CA 1
ATOM 669 C C . LYS A 1 86 ? 10.790 7.247 -22.245 1.00 94.00 86 LYS A C 1
ATOM 671 O O . LYS A 1 86 ? 10.876 7.273 -23.464 1.00 94.00 86 LYS A O 1
ATOM 676 N N . ASN A 1 87 ? 11.398 8.124 -21.444 1.00 94.31 87 ASN A N 1
ATOM 677 C CA . ASN A 1 87 ? 12.294 9.198 -21.874 1.00 94.31 87 ASN A CA 1
ATOM 678 C C . ASN A 1 87 ? 13.762 8.807 -21.635 1.00 94.31 87 ASN A C 1
ATOM 680 O O . ASN A 1 87 ? 14.573 9.682 -21.382 1.00 94.31 87 ASN A O 1
ATOM 684 N N . TYR A 1 88 ? 14.083 7.512 -21.562 1.00 92.62 88 TYR A N 1
ATOM 685 C CA . TYR A 1 88 ? 15.418 7.066 -21.184 1.00 92.62 88 TYR A CA 1
ATOM 686 C C . TYR A 1 88 ? 16.488 7.616 -22.129 1.00 92.62 88 TYR A C 1
ATOM 688 O O . TYR A 1 88 ? 16.503 7.306 -23.321 1.00 92.62 88 TYR A O 1
ATOM 696 N N . GLU A 1 89 ? 17.411 8.371 -21.548 1.00 90.12 89 GLU A N 1
ATOM 697 C CA . GLU A 1 89 ? 18.687 8.745 -22.137 1.00 90.12 89 GLU A CA 1
ATOM 698 C C . GLU A 1 89 ? 19.775 8.004 -21.345 1.00 90.12 89 GLU A C 1
ATOM 700 O O . GLU A 1 89 ? 19.622 7.742 -20.152 1.00 90.12 89 GLU A O 1
ATOM 705 N N . ALA A 1 90 ? 20.864 7.580 -21.990 1.00 87.00 90 ALA A N 1
ATOM 706 C CA . ALA A 1 90 ? 21.953 6.857 -21.319 1.00 87.00 90 ALA A CA 1
ATOM 707 C C . ALA A 1 90 ? 22.845 7.806 -20.485 1.00 87.00 90 ALA A C 1
ATOM 709 O O . ALA A 1 90 ? 24.070 7.741 -20.547 1.00 87.00 90 ALA A O 1
ATOM 710 N N . ASP A 1 91 ? 22.214 8.709 -19.738 1.00 89.31 91 ASP A N 1
ATOM 711 C CA . ASP A 1 91 ? 22.805 9.794 -18.954 1.00 89.31 91 ASP A CA 1
ATOM 712 C C . ASP A 1 91 ? 23.006 9.430 -17.471 1.00 89.31 91 ASP A C 1
ATOM 714 O O . ASP A 1 91 ? 23.655 10.161 -16.727 1.00 89.31 91 ASP A O 1
ATOM 718 N N . GLY A 1 92 ? 22.461 8.287 -17.044 1.00 85.81 92 GLY A N 1
ATOM 719 C CA . GLY A 1 92 ? 22.489 7.826 -15.655 1.00 85.81 92 GLY A CA 1
ATOM 720 C C . GLY A 1 92 ? 21.441 8.479 -14.747 1.00 85.81 92 GLY A C 1
ATOM 721 O O . GLY A 1 92 ? 21.398 8.156 -13.564 1.00 85.81 92 GLY A O 1
ATOM 722 N N . LEU A 1 93 ? 20.587 9.358 -15.275 1.00 87.38 93 LEU A N 1
ATOM 723 C CA . LEU A 1 93 ? 19.510 10.036 -14.544 1.00 87.38 93 LEU A CA 1
ATOM 724 C C . LEU A 1 93 ? 18.151 9.352 -14.741 1.00 87.38 93 LEU A C 1
ATOM 726 O O . LEU A 1 93 ? 17.226 9.546 -13.949 1.00 87.38 93 LEU A O 1
ATOM 730 N N . HIS A 1 94 ? 18.018 8.547 -15.796 1.00 90.12 94 HIS A N 1
ATOM 731 C CA . HIS A 1 94 ? 16.793 7.824 -16.107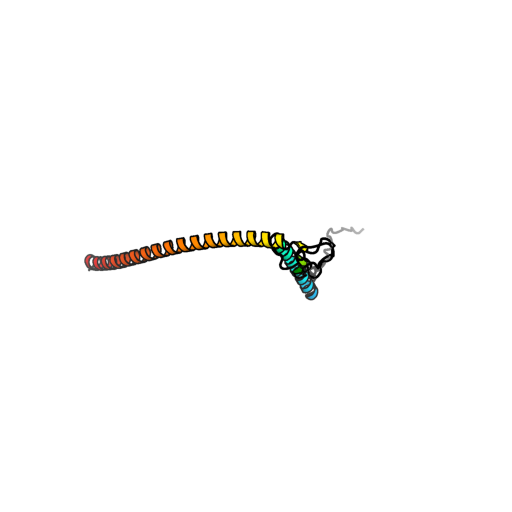 1.00 90.12 94 HIS A CA 1
ATOM 732 C C . HIS A 1 94 ? 16.825 6.367 -15.645 1.00 90.12 94 HIS A C 1
ATOM 734 O O . HIS A 1 94 ? 17.796 5.637 -15.851 1.00 90.12 94 HIS A O 1
ATOM 740 N N . TYR A 1 95 ? 15.696 5.911 -15.097 1.00 89.44 95 TYR A N 1
ATOM 741 C CA . TYR A 1 95 ? 15.526 4.519 -14.688 1.00 89.44 95 TYR A CA 1
ATOM 742 C C . TYR A 1 95 ? 15.673 3.559 -15.867 1.00 89.44 95 TYR A C 1
ATOM 744 O O . TYR A 1 95 ? 15.013 3.714 -16.898 1.00 89.44 95 TYR A O 1
ATOM 752 N N . ARG A 1 96 ? 16.509 2.538 -15.669 1.00 90.44 96 ARG A N 1
ATOM 753 C CA . ARG A 1 96 ? 16.618 1.351 -16.519 1.00 90.44 96 ARG A CA 1
ATOM 754 C C . ARG A 1 96 ? 17.120 0.177 -15.687 1.00 90.44 96 ARG A C 1
ATOM 756 O O . ARG A 1 96 ? 18.320 -0.068 -15.592 1.00 90.44 96 ARG A O 1
ATOM 763 N N . GLN A 1 97 ? 16.187 -0.534 -15.073 1.00 89.19 97 GLN A N 1
ATOM 764 C CA . GLN A 1 97 ? 16.457 -1.625 -14.139 1.00 89.19 97 GLN A CA 1
ATOM 765 C C . GLN A 1 97 ? 16.160 -2.978 -14.794 1.00 89.19 97 GLN A C 1
ATOM 767 O O . GLN A 1 97 ? 15.128 -3.113 -15.452 1.00 89.19 97 GLN A O 1
ATOM 772 N N . PRO A 1 98 ? 17.017 -4.004 -14.645 1.00 90.75 98 PRO A N 1
ATOM 773 C CA . PRO A 1 98 ? 16.693 -5.360 -15.080 1.00 90.75 98 PRO A CA 1
ATOM 774 C C . PRO A 1 98 ? 15.387 -5.859 -14.452 1.00 90.75 98 PRO A C 1
ATOM 776 O O . PRO A 1 98 ? 15.191 -5.735 -13.243 1.00 90.75 98 PRO A O 1
ATOM 779 N N . TRP A 1 99 ? 14.523 -6.477 -15.259 1.00 90.50 99 TRP A N 1
ATOM 780 C CA . TRP A 1 99 ? 13.199 -6.933 -14.816 1.00 90.50 99 TRP A CA 1
ATOM 781 C C . TRP A 1 99 ? 13.265 -7.851 -13.586 1.00 90.50 99 TRP A C 1
ATOM 783 O O . TRP A 1 99 ? 12.503 -7.673 -12.644 1.00 90.50 99 TRP A O 1
ATOM 793 N N . VAL A 1 100 ? 14.222 -8.788 -13.566 1.00 89.62 100 VAL A N 1
ATOM 794 C CA . VAL A 1 100 ? 14.388 -9.761 -12.469 1.00 89.62 100 VAL A CA 1
ATOM 795 C C . VAL A 1 100 ? 14.660 -9.075 -11.131 1.00 89.62 100 VAL A C 1
ATOM 797 O O . VAL A 1 100 ? 14.094 -9.489 -10.127 1.00 89.62 100 VAL A O 1
ATOM 800 N N . LEU A 1 101 ? 15.477 -8.016 -11.115 1.00 88.81 101 LEU A N 1
ATOM 801 C CA . LEU A 1 101 ? 15.775 -7.279 -9.885 1.00 88.81 101 LEU A CA 1
ATOM 802 C C . LEU A 1 101 ? 14.539 -6.532 -9.384 1.00 88.81 101 LEU A C 1
ATOM 804 O O . LEU A 1 101 ? 14.167 -6.691 -8.230 1.00 88.81 101 LEU A O 1
ATOM 808 N N . GLY A 1 102 ? 13.855 -5.794 -10.266 1.00 89.38 102 GLY A N 1
ATOM 809 C CA . GLY A 1 102 ? 12.644 -5.061 -9.873 1.00 89.38 102 GLY A CA 1
ATOM 810 C C . GLY A 1 102 ? 11.537 -5.976 -9.361 1.00 89.38 102 GLY A C 1
ATOM 811 O O . GLY A 1 102 ? 10.893 -5.671 -8.364 1.00 89.38 102 GLY A O 1
ATOM 812 N N . VAL A 1 103 ? 11.342 -7.132 -9.998 1.00 91.81 103 VAL A N 1
ATOM 813 C CA . VAL A 1 103 ? 10.361 -8.118 -9.530 1.00 91.81 103 VAL A CA 1
ATOM 814 C C . VAL A 1 103 ? 10.760 -8.725 -8.191 1.00 91.81 103 VAL A C 1
ATOM 816 O O . VAL A 1 103 ? 9.894 -8.866 -7.333 1.00 91.81 103 VAL A O 1
ATOM 819 N N . GLN A 1 104 ? 12.034 -9.068 -7.994 1.00 93.81 104 GLN A N 1
ATOM 820 C CA . GLN A 1 104 ? 12.505 -9.617 -6.724 1.00 93.81 104 GLN A CA 1
ATOM 821 C C . GLN A 1 104 ? 12.285 -8.629 -5.572 1.00 93.81 104 GLN A C 1
ATOM 823 O O . GLN A 1 104 ? 11.669 -8.987 -4.571 1.00 93.81 104 GLN A O 1
ATOM 828 N N . GLU A 1 105 ? 12.714 -7.378 -5.743 1.00 92.06 105 GLU A N 1
ATOM 829 C CA . GLU A 1 105 ? 12.526 -6.320 -4.745 1.00 92.06 105 GLU A CA 1
ATOM 830 C C . GLU A 1 105 ? 11.036 -6.080 -4.449 1.00 92.06 105 GLU A C 1
ATOM 832 O O . GLU A 1 105 ? 10.637 -5.905 -3.298 1.00 92.06 105 GLU A O 1
ATOM 837 N N . GLU A 1 106 ? 10.181 -6.109 -5.478 1.00 92.00 106 GLU A N 1
ATOM 838 C CA . GLU A 1 106 ? 8.741 -5.923 -5.300 1.00 92.00 106 GLU A CA 1
ATOM 839 C C . GLU A 1 106 ? 8.095 -7.106 -4.568 1.00 92.00 106 GLU A C 1
ATOM 841 O O . GLU A 1 106 ? 7.210 -6.895 -3.740 1.00 92.00 106 GLU A O 1
ATOM 846 N N . ILE A 1 107 ? 8.548 -8.339 -4.816 1.00 94.69 107 ILE A N 1
ATOM 847 C CA . ILE A 1 107 ? 8.098 -9.526 -4.077 1.00 94.69 107 ILE A CA 1
ATOM 848 C C . ILE A 1 107 ? 8.487 -9.413 -2.604 1.00 94.69 107 ILE A C 1
ATOM 850 O O . ILE A 1 107 ? 7.635 -9.623 -1.743 1.00 94.69 107 ILE A O 1
ATOM 854 N N . GLU A 1 108 ? 9.731 -9.051 -2.294 1.00 94.06 108 GLU A N 1
ATOM 855 C CA . GLU A 1 108 ? 10.200 -8.869 -0.913 1.00 94.06 108 GLU A CA 1
ATOM 856 C C . GLU A 1 108 ? 9.389 -7.788 -0.185 1.00 94.06 108 GLU A C 1
ATOM 858 O O . GLU A 1 108 ? 8.879 -8.007 0.918 1.00 94.06 108 GLU A O 1
ATOM 863 N N . ARG A 1 109 ? 9.172 -6.644 -0.842 1.00 91.19 109 ARG A N 1
ATOM 864 C CA . ARG A 1 109 ? 8.366 -5.539 -0.311 1.00 91.19 109 ARG A CA 1
ATOM 865 C C . ARG A 1 109 ? 6.912 -5.942 -0.065 1.00 91.19 109 ARG A C 1
ATOM 867 O O . ARG A 1 109 ? 6.333 -5.573 0.958 1.00 91.19 109 ARG A O 1
ATOM 874 N N . LEU A 1 110 ? 6.293 -6.656 -1.007 1.00 93.44 110 LEU A N 1
ATOM 875 C CA . LEU A 1 110 ? 4.913 -7.126 -0.867 1.00 93.44 110 LEU A CA 1
ATOM 876 C C . LEU A 1 110 ? 4.789 -8.202 0.211 1.00 93.44 110 LEU A C 1
ATOM 878 O O . LEU A 1 110 ? 3.810 -8.179 0.949 1.00 93.44 110 LEU A O 1
ATOM 882 N N . THR A 1 111 ? 5.781 -9.082 0.338 1.00 96.19 111 THR A N 1
ATOM 883 C CA . THR A 1 111 ? 5.820 -10.131 1.367 1.00 96.19 111 THR A CA 1
ATOM 884 C C . THR A 1 111 ? 5.806 -9.501 2.754 1.00 96.19 111 THR A C 1
ATOM 886 O O . THR A 1 111 ? 4.903 -9.784 3.535 1.00 96.19 111 THR A O 1
ATOM 889 N N . LYS A 1 112 ? 6.692 -8.529 3.005 1.00 95.31 112 LYS A N 1
ATOM 890 C CA . LYS A 1 112 ? 6.725 -7.788 4.272 1.00 95.31 112 LYS A CA 1
ATOM 891 C C . LYS A 1 112 ? 5.384 -7.122 4.609 1.00 95.31 112 LYS A C 1
ATOM 893 O O . LYS A 1 112 ? 4.908 -7.203 5.733 1.00 95.31 112 LYS A O 1
ATOM 898 N N . ARG A 1 113 ? 4.738 -6.481 3.629 1.00 94.88 113 ARG A N 1
ATOM 899 C CA . ARG A 1 113 ? 3.427 -5.836 3.837 1.00 94.88 113 ARG A CA 1
ATOM 900 C C . ARG A 1 113 ? 2.309 -6.833 4.141 1.00 94.88 113 ARG A C 1
ATOM 902 O O . ARG A 1 113 ? 1.346 -6.467 4.808 1.00 94.88 113 ARG A O 1
ATOM 909 N N . VAL A 1 114 ? 2.393 -8.048 3.601 1.00 97.88 114 VAL A N 1
ATOM 910 C CA . VAL A 1 114 ? 1.441 -9.124 3.904 1.00 97.88 114 VAL A CA 1
ATOM 911 C C . VAL A 1 114 ? 1.649 -9.621 5.331 1.00 97.88 114 VAL A C 1
ATOM 913 O O . VAL A 1 114 ? 0.665 -9.747 6.052 1.00 97.88 114 VAL A O 1
ATOM 916 N N . GLU A 1 115 ? 2.897 -9.817 5.757 1.00 97.94 115 GLU A N 1
ATOM 917 C CA . GLU A 1 115 ? 3.236 -10.190 7.138 1.00 97.94 115 GLU A CA 1
ATOM 918 C C . GLU A 1 115 ? 2.733 -9.134 8.141 1.00 97.94 115 GLU A C 1
ATOM 920 O O . GLU A 1 115 ? 2.020 -9.463 9.086 1.00 97.94 115 GLU A O 1
ATOM 925 N N . GLU A 1 116 ? 2.992 -7.846 7.886 1.00 97.88 116 GLU A N 1
ATOM 926 C CA . GLU A 1 116 ? 2.488 -6.735 8.713 1.00 97.88 116 GLU A CA 1
ATOM 927 C C . GLU A 1 116 ? 0.947 -6.707 8.777 1.00 97.88 116 GLU A C 1
ATOM 929 O O . GLU A 1 116 ? 0.355 -6.449 9.827 1.00 97.88 116 GLU A O 1
ATOM 934 N N . ALA A 1 117 ? 0.268 -6.979 7.657 1.00 98.12 117 ALA A N 1
ATOM 935 C CA . ALA A 1 117 ? -1.191 -7.037 7.622 1.00 98.12 117 ALA A CA 1
ATOM 936 C C . ALA A 1 117 ? -1.743 -8.233 8.418 1.00 98.12 117 ALA A C 1
ATOM 938 O O . ALA A 1 117 ? -2.768 -8.095 9.090 1.00 98.12 117 ALA A O 1
ATOM 939 N N . GLU A 1 118 ? -1.070 -9.384 8.372 1.00 98.38 118 GLU A N 1
ATOM 940 C CA . GLU A 1 118 ? -1.432 -10.568 9.153 1.00 98.38 118 GLU A CA 1
ATOM 941 C C . GLU A 1 118 ? -1.342 -10.290 10.661 1.00 98.38 118 GLU A C 1
ATOM 943 O O . GLU A 1 118 ? -2.279 -10.601 11.402 1.00 98.38 118 GLU A O 1
ATOM 948 N N . GLU A 1 119 ? -0.280 -9.617 11.115 1.00 98.12 119 GLU A N 1
ATOM 949 C CA . GLU A 1 119 ? -0.135 -9.202 12.516 1.00 98.12 119 GLU A CA 1
ATOM 950 C C . GLU A 1 119 ? -1.284 -8.291 12.972 1.00 98.12 119 GLU A C 1
ATOM 952 O O . GLU A 1 119 ? -1.870 -8.500 14.040 1.00 98.12 119 GLU A O 1
ATOM 957 N N . VAL A 1 120 ? -1.666 -7.311 12.144 1.00 98.12 120 VAL A N 1
ATOM 958 C CA . VAL A 1 120 ? -2.800 -6.419 12.431 1.00 98.12 120 VAL A CA 1
ATOM 959 C C . VAL A 1 120 ? -4.112 -7.202 12.525 1.00 98.12 120 VAL A C 1
ATOM 961 O O . VAL A 1 120 ? -4.906 -6.957 13.435 1.00 98.12 120 VAL A O 1
ATOM 964 N N . MET A 1 121 ? -4.345 -8.169 11.633 1.00 97.81 121 MET A N 1
ATOM 965 C CA . MET A 1 121 ? -5.551 -9.006 11.657 1.00 97.81 121 MET A CA 1
ATOM 966 C C . MET A 1 121 ? -5.634 -9.880 12.915 1.00 97.81 121 MET A C 1
ATOM 968 O O . MET A 1 121 ? -6.708 -10.013 13.516 1.00 97.81 121 MET A O 1
ATOM 972 N N . LEU A 1 122 ? -4.507 -10.452 13.345 1.00 97.56 122 LEU A N 1
ATOM 973 C CA . LEU A 1 122 ? -4.419 -11.206 14.597 1.00 97.56 122 LEU A CA 1
ATOM 974 C C . LEU A 1 122 ? -4.699 -10.306 15.807 1.00 97.56 122 LEU A C 1
ATOM 976 O O . LEU A 1 122 ? -5.446 -10.698 16.709 1.00 97.56 122 LEU A O 1
ATOM 980 N N . GLY A 1 123 ? -4.149 -9.089 15.805 1.00 98.00 123 GLY A N 1
ATOM 981 C CA . GLY A 1 123 ? -4.408 -8.074 16.825 1.00 98.00 123 GLY A CA 1
ATOM 982 C C . GLY A 1 123 ? -5.887 -7.691 16.914 1.00 98.00 123 GLY A C 1
ATOM 983 O O . GLY A 1 123 ? -6.463 -7.730 18.002 1.00 98.00 123 GLY A O 1
ATOM 984 N N . ALA A 1 124 ? -6.524 -7.401 15.776 1.00 98.12 124 ALA A N 1
ATOM 985 C CA . ALA A 1 124 ? -7.951 -7.082 15.705 1.00 98.12 124 ALA A CA 1
ATOM 986 C C . ALA A 1 124 ? -8.816 -8.216 16.277 1.00 98.12 124 ALA A C 1
ATOM 988 O O . ALA A 1 124 ? -9.631 -7.986 17.165 1.00 98.12 124 ALA A O 1
ATOM 989 N N . SER A 1 125 ? -8.534 -9.463 15.886 1.00 97.44 125 SER A N 1
ATOM 990 C CA . SER A 1 125 ? -9.257 -10.641 16.389 1.00 97.44 125 SER A CA 1
ATOM 991 C C . SER A 1 125 ? -9.123 -10.829 17.910 1.00 97.44 125 SER A C 1
ATOM 993 O O . SER A 1 125 ? -10.010 -11.378 18.568 1.00 97.44 125 SER A O 1
ATOM 995 N N . ASN A 1 126 ? -7.993 -10.420 18.497 1.00 98.00 126 ASN A N 1
ATOM 996 C CA . ASN A 1 126 ? -7.803 -10.452 19.946 1.00 98.00 126 ASN A CA 1
ATOM 997 C C . ASN A 1 126 ? -8.625 -9.365 20.649 1.00 98.00 126 ASN A C 1
ATOM 999 O O . ASN A 1 126 ? -9.243 -9.645 21.679 1.00 98.00 126 ASN A O 1
ATOM 1003 N N . LEU A 1 127 ? -8.637 -8.153 20.088 1.00 98.25 127 LEU A N 1
ATOM 1004 C CA . LEU A 1 127 ? -9.419 -7.032 20.602 1.00 98.25 127 LEU A CA 1
ATOM 1005 C C . LEU A 1 127 ? -10.918 -7.322 20.541 1.00 98.25 127 LEU A C 1
ATOM 1007 O O . LEU A 1 127 ? -11.588 -7.109 21.546 1.00 98.25 127 LEU A O 1
ATOM 1011 N N . ASP A 1 128 ? -11.418 -7.907 19.452 1.00 98.25 128 ASP A N 1
ATOM 1012 C CA . ASP A 1 128 ? -12.827 -8.308 19.326 1.00 98.25 128 ASP A CA 1
ATOM 1013 C C . ASP A 1 128 ? -13.243 -9.235 20.479 1.00 98.25 128 ASP A C 1
ATOM 1015 O O . ASP A 1 128 ? -14.219 -8.987 21.182 1.00 98.25 128 ASP A O 1
ATOM 1019 N N . ARG A 1 129 ? -12.411 -10.235 20.800 1.00 98.00 129 ARG A N 1
ATOM 1020 C CA . ARG A 1 129 ? -12.643 -11.124 21.953 1.00 98.00 129 ARG A CA 1
ATOM 1021 C C . ARG A 1 129 ? -12.605 -10.411 23.304 1.00 98.00 129 ARG A C 1
ATOM 1023 O O . ARG A 1 129 ? -13.199 -10.899 24.266 1.00 98.00 129 ARG A O 1
ATOM 1030 N N . GLN A 1 130 ? -11.827 -9.338 23.442 1.00 98.19 130 GLN A N 1
ATOM 1031 C CA . GLN A 1 130 ? -11.819 -8.531 24.664 1.00 98.19 130 GLN A CA 1
ATOM 1032 C C . GLN A 1 130 ? -13.089 -7.690 24.769 1.00 98.19 130 GLN A C 1
ATOM 1034 O O . GLN A 1 130 ? -13.654 -7.623 25.858 1.00 98.19 130 GLN A O 1
ATOM 1039 N N . ILE A 1 131 ? -13.542 -7.116 23.654 1.00 98.50 131 ILE A N 1
ATOM 1040 C CA . ILE A 1 131 ? -14.791 -6.359 23.564 1.00 98.50 131 ILE A CA 1
ATOM 1041 C C . ILE A 1 131 ? -15.962 -7.258 23.959 1.00 98.50 131 ILE A C 1
ATOM 1043 O O . ILE A 1 131 ? -16.651 -6.915 24.912 1.00 98.50 131 ILE A O 1
ATOM 1047 N N . ASP A 1 132 ? -16.097 -8.451 23.369 1.00 98.38 132 ASP A N 1
ATOM 1048 C CA . ASP A 1 132 ? -17.168 -9.402 23.712 1.00 98.38 132 ASP A CA 1
ATOM 1049 C C . ASP A 1 132 ? -17.221 -9.693 25.225 1.00 98.38 132 ASP A C 1
ATOM 1051 O O . ASP A 1 132 ? -18.279 -9.698 25.855 1.00 98.38 132 ASP A O 1
ATOM 1055 N N . ARG A 1 133 ? -16.054 -9.913 25.848 1.00 98.44 133 ARG A N 1
ATOM 1056 C CA . ARG A 1 133 ? -15.967 -10.167 27.296 1.00 98.44 133 ARG A CA 1
ATOM 1057 C C . ARG A 1 133 ? -16.371 -8.953 28.124 1.00 98.44 133 ARG A C 1
ATOM 1059 O O . ARG A 1 133 ? -17.036 -9.120 29.145 1.00 98.44 133 ARG A O 1
ATOM 1066 N N . LEU A 1 134 ? -15.932 -7.762 27.727 1.00 98.56 134 LEU A N 1
ATOM 1067 C CA . LEU A 1 134 ? -16.280 -6.521 28.414 1.00 98.56 134 LEU A CA 1
ATOM 1068 C C . LEU A 1 134 ? -17.771 -6.215 28.273 1.00 98.56 134 LEU A C 1
ATOM 1070 O O . LEU A 1 134 ? -18.393 -5.816 29.252 1.00 98.56 134 LEU A O 1
ATOM 1074 N N . GLU A 1 135 ? -18.362 -6.457 27.105 1.00 98.56 135 GLU A N 1
ATOM 1075 C CA . GLU A 1 135 ? -19.798 -6.302 26.882 1.00 98.56 135 GLU A CA 1
ATOM 1076 C C . GLU A 1 135 ? -20.617 -7.215 27.800 1.00 98.56 135 GLU A C 1
ATOM 1078 O O . GLU A 1 135 ? -21.580 -6.755 28.416 1.00 98.56 135 GLU A O 1
ATOM 1083 N N . GLU A 1 136 ? -20.216 -8.479 27.964 1.00 98.38 136 GLU A N 1
ATOM 1084 C CA . GLU A 1 136 ? -20.882 -9.392 28.902 1.00 98.38 136 GLU A CA 1
ATOM 1085 C C . GLU A 1 136 ? -20.714 -8.971 30.367 1.00 98.38 136 GLU A C 1
ATOM 1087 O O . GLU A 1 136 ? -21.665 -9.029 31.149 1.00 98.38 136 GLU A O 1
ATOM 1092 N N . GLN A 1 137 ? -19.532 -8.483 30.753 1.00 98.31 137 GLN A N 1
ATOM 1093 C CA . GLN A 1 137 ? -19.333 -7.936 32.096 1.00 98.31 137 GLN A CA 1
ATOM 1094 C C . GLN A 1 137 ? -20.216 -6.710 32.351 1.00 98.31 137 GLN A C 1
ATOM 1096 O O . GLN A 1 137 ? -20.817 -6.611 33.420 1.00 98.31 137 GLN A O 1
ATOM 1101 N N . VAL A 1 138 ? -20.325 -5.798 31.381 1.00 98.62 138 VAL A N 1
ATOM 1102 C CA . VAL A 1 138 ? -21.182 -4.611 31.487 1.00 98.62 138 VAL A CA 1
ATOM 1103 C C . VAL A 1 138 ? -22.644 -5.017 31.649 1.00 98.62 138 VAL A C 1
ATOM 1105 O O . VAL A 1 138 ? -23.287 -4.520 32.569 1.00 98.62 138 VAL A O 1
ATOM 1108 N N . LYS A 1 139 ? -23.149 -5.958 30.838 1.00 98.25 139 LYS A N 1
ATOM 1109 C CA . LYS A 1 139 ? -24.526 -6.473 30.965 1.00 98.25 139 LYS A CA 1
ATOM 1110 C C . LYS A 1 139 ? -24.807 -6.996 32.374 1.00 98.25 139 LYS A C 1
ATOM 1112 O O . LYS A 1 139 ? -25.784 -6.587 32.995 1.00 98.25 139 LYS A O 1
ATOM 1117 N N . LEU A 1 140 ? -23.918 -7.837 32.907 1.00 98.31 140 LEU A N 1
ATOM 1118 C CA . LEU A 1 140 ? -24.086 -8.423 34.237 1.00 98.31 140 LEU A CA 1
ATOM 1119 C C . LEU A 1 140 ? -24.037 -7.368 35.353 1.00 98.31 140 LEU A C 1
ATOM 1121 O O . LEU A 1 140 ? -24.827 -7.429 36.295 1.00 98.31 140 LEU A O 1
ATOM 1125 N N . LEU A 1 141 ? -23.139 -6.383 35.255 1.00 98.38 141 LEU A N 1
ATOM 1126 C CA . LEU A 1 141 ? -23.100 -5.278 36.216 1.00 98.38 141 LEU A CA 1
ATOM 1127 C C . LEU A 1 141 ? -24.370 -4.421 36.147 1.00 98.38 141 LEU A C 1
ATOM 1129 O O . LEU A 1 141 ? -24.866 -4.004 37.191 1.00 98.38 141 LEU A O 1
ATOM 1133 N N . THR A 1 142 ? -24.909 -4.169 34.952 1.00 98.25 142 THR A N 1
ATOM 1134 C CA . THR A 1 142 ? -26.167 -3.429 34.787 1.00 98.25 142 THR A CA 1
ATOM 1135 C C . THR A 1 142 ? -27.322 -4.141 35.491 1.00 98.25 142 THR A C 1
ATOM 1137 O O . THR A 1 142 ? -28.013 -3.515 36.290 1.00 98.25 142 THR A O 1
ATOM 1140 N N . GLU A 1 143 ? -27.470 -5.455 35.300 1.00 97.88 143 GLU A N 1
ATOM 1141 C CA . GLU A 1 143 ? -28.503 -6.247 35.985 1.00 97.88 143 GLU A CA 1
ATOM 1142 C C . GLU A 1 143 ? -28.362 -6.197 37.516 1.00 97.88 143 GLU A C 1
ATOM 1144 O O . GLU A 1 143 ? -29.351 -6.090 38.246 1.00 97.88 143 GLU A O 1
ATOM 1149 N N . GLN A 1 144 ? -27.126 -6.244 38.024 1.00 97.81 144 GLN A N 1
ATOM 1150 C CA . GLN A 1 144 ? -26.858 -6.131 39.460 1.00 97.81 144 GLN A CA 1
ATOM 1151 C C . GLN A 1 144 ? -27.229 -4.755 40.016 1.00 97.81 144 GLN A C 1
ATOM 1153 O O . GLN A 1 144 ? -27.796 -4.672 41.109 1.00 97.81 144 GLN A O 1
ATOM 1158 N N . VAL A 1 145 ? -26.918 -3.683 39.282 1.00 98.31 145 VAL A N 1
ATOM 1159 C CA . VAL A 1 145 ? -27.291 -2.317 39.664 1.00 98.31 145 VAL A CA 1
ATOM 1160 C C . VAL A 1 145 ? -28.810 -2.187 39.726 1.00 98.31 145 VAL A C 1
ATOM 1162 O O . VAL A 1 145 ? -29.317 -1.753 40.757 1.00 98.31 145 VAL A O 1
ATOM 1165 N N . ASP A 1 146 ? -29.533 -2.653 38.705 1.00 97.56 146 ASP A N 1
ATOM 1166 C CA . ASP A 1 146 ? -31.000 -2.600 38.670 1.00 97.56 146 ASP A CA 1
ATOM 1167 C C . ASP A 1 146 ? -31.625 -3.328 39.872 1.00 97.56 146 ASP A C 1
ATOM 1169 O O . ASP A 1 146 ? -32.524 -2.808 40.543 1.00 97.56 146 ASP A O 1
ATOM 1173 N N . PHE A 1 147 ? -31.111 -4.517 40.204 1.00 97.50 147 PHE A N 1
ATOM 1174 C CA . PHE A 1 147 ? -31.572 -5.287 41.358 1.00 97.50 147 PHE A CA 1
ATOM 1175 C C . PHE A 1 147 ? -31.336 -4.559 42.689 1.00 97.50 147 PHE A C 1
ATOM 1177 O O . PHE A 1 147 ? -32.223 -4.512 43.549 1.00 97.50 147 PHE A O 1
ATOM 1184 N N . LEU A 1 148 ? -30.148 -3.979 42.875 1.00 97.44 148 LEU A N 1
ATOM 1185 C CA . LEU A 1 148 ? -29.823 -3.215 44.079 1.00 97.44 148 LEU A CA 1
ATOM 1186 C C . LEU A 1 148 ? -30.669 -1.942 44.182 1.00 97.44 148 LEU A C 1
ATOM 1188 O O . LEU A 1 148 ? -31.132 -1.618 45.275 1.00 97.44 148 LEU A O 1
ATOM 1192 N N . THR A 1 149 ? -30.946 -1.263 43.067 1.00 97.25 149 THR A N 1
ATOM 1193 C CA . THR A 1 149 ? -31.829 -0.090 43.029 1.00 97.25 149 THR A CA 1
ATOM 1194 C C . THR A 1 149 ? -33.232 -0.421 43.545 1.00 97.25 149 THR A C 1
ATOM 1196 O O . THR A 1 149 ? -33.774 0.326 44.360 1.00 97.25 149 THR A O 1
ATOM 1199 N N . VAL A 1 150 ? -33.807 -1.564 43.151 1.00 96.88 150 VAL A N 1
ATOM 1200 C CA . VAL A 1 150 ? -35.122 -2.009 43.655 1.00 96.88 150 VAL A CA 1
ATOM 1201 C C . VAL A 1 150 ? -35.084 -2.306 45.157 1.00 96.88 150 VAL A C 1
ATOM 1203 O O . VAL A 1 150 ? -36.010 -1.937 45.887 1.00 96.88 150 VAL A O 1
ATOM 1206 N N . GLN A 1 151 ? -34.022 -2.957 45.641 1.00 95.75 151 GLN A N 1
ATOM 1207 C CA . GLN A 1 151 ? -33.872 -3.245 47.069 1.00 95.75 151 GLN A CA 1
ATOM 1208 C C . GLN A 1 151 ? -33.752 -1.974 47.907 1.00 95.75 151 GLN A C 1
ATOM 1210 O O . GLN A 1 151 ? -34.431 -1.863 48.925 1.00 95.75 151 GLN A O 1
ATOM 1215 N N . VAL A 1 152 ? -32.943 -1.006 47.467 1.00 96.31 152 VAL A N 1
ATOM 1216 C CA . VAL A 1 152 ? -32.800 0.291 48.143 1.00 96.31 152 VAL A CA 1
ATOM 1217 C C . VAL A 1 152 ? -34.150 1.002 48.214 1.00 96.31 152 VAL A C 1
ATOM 1219 O O . VAL A 1 152 ? -34.575 1.355 49.308 1.00 96.31 152 VAL A O 1
ATOM 1222 N N . ALA A 1 153 ? -34.887 1.094 47.103 1.00 94.81 153 ALA A N 1
ATOM 1223 C CA . ALA A 1 153 ? -36.210 1.724 47.089 1.00 94.81 153 ALA A CA 1
ATOM 1224 C C . ALA A 1 153 ? -37.227 1.016 48.008 1.00 94.81 153 ALA A C 1
ATOM 1226 O O . ALA A 1 153 ? -38.125 1.646 48.566 1.00 94.81 153 ALA A O 1
ATOM 1227 N N . THR A 1 154 ? -37.111 -0.306 48.165 1.00 94.94 154 THR A N 1
ATOM 1228 C CA . THR A 1 154 ? -37.960 -1.079 49.084 1.00 94.94 154 THR A CA 1
ATOM 1229 C C . THR A 1 154 ? -37.598 -0.796 50.540 1.00 94.94 154 THR A C 1
ATOM 1231 O O . THR A 1 154 ? -38.486 -0.568 51.358 1.00 94.94 154 THR A O 1
ATOM 1234 N N . LEU A 1 155 ? -36.302 -0.783 50.865 1.00 94.62 155 LEU A N 1
ATOM 1235 C CA . LEU A 1 155 ? -35.809 -0.476 52.208 1.00 94.62 155 LEU A CA 1
ATOM 1236 C C . LEU A 1 155 ? -36.129 0.961 52.619 1.00 94.62 155 LEU A C 1
ATOM 1238 O O . LEU A 1 155 ? -36.521 1.184 53.758 1.00 94.62 155 LEU A O 1
ATOM 1242 N N . GLU A 1 156 ? -36.015 1.921 51.703 1.00 94.25 156 GLU A N 1
ATOM 1243 C CA . GLU A 1 156 ? -36.384 3.315 51.954 1.00 94.25 156 GLU A CA 1
ATOM 1244 C C . GLU A 1 156 ? -37.853 3.444 52.377 1.00 94.25 156 GLU A C 1
ATOM 1246 O O . GLU A 1 156 ? -38.135 4.109 53.368 1.00 94.25 156 GLU A O 1
ATOM 1251 N N . LYS A 1 157 ? -38.780 2.741 51.712 1.00 92.94 157 LYS A N 1
ATOM 1252 C CA . LYS A 1 157 ? -40.192 2.717 52.135 1.00 92.94 157 LYS A CA 1
ATOM 1253 C C . LYS A 1 157 ? -40.360 2.131 53.534 1.00 92.94 157 LYS A C 1
ATOM 1255 O O . LYS A 1 157 ? -41.018 2.719 54.373 1.00 92.94 157 LYS A O 1
ATOM 1260 N N . VAL A 1 158 ? -39.727 0.991 53.820 1.00 92.69 158 VAL A N 1
ATOM 1261 C CA . VAL A 1 158 ? -39.875 0.318 55.126 1.00 92.69 158 VAL A CA 1
ATOM 1262 C C . VAL A 1 158 ? -39.258 1.119 56.281 1.00 92.69 158 VAL A C 1
ATOM 1264 O O . VAL A 1 158 ? -39.733 1.021 57.408 1.00 92.69 158 VAL A O 1
ATOM 1267 N N . CYS A 1 159 ? -38.185 1.872 56.033 1.00 90.19 159 CYS A N 1
ATOM 1268 C CA . CYS A 1 159 ? -37.465 2.607 57.074 1.00 90.19 159 CYS A CA 1
ATOM 1269 C C . CYS A 1 159 ? -38.003 4.021 57.336 1.00 90.19 159 CYS A C 1
ATOM 1271 O O . CYS A 1 159 ? -37.700 4.574 58.395 1.00 90.19 159 CYS A O 1
ATOM 1273 N N . PHE A 1 160 ? -38.718 4.625 56.381 1.00 84.81 160 PHE A N 1
ATOM 1274 C CA . PHE A 1 160 ? -39.130 6.032 56.449 1.00 84.81 160 PHE A CA 1
ATOM 1275 C C . PHE A 1 160 ? -40.645 6.276 56.303 1.00 84.81 160 PHE A C 1
ATOM 1277 O O . PHE A 1 160 ? -41.054 7.425 56.480 1.00 84.81 160 PHE A O 1
ATOM 1284 N N . ASP A 1 161 ? -41.457 5.244 56.034 1.00 57.69 161 ASP A N 1
ATOM 1285 C CA . ASP A 1 161 ? -42.920 5.258 56.249 1.00 57.69 161 ASP A CA 1
ATOM 1286 C C . ASP A 1 161 ? -43.275 4.868 57.701 1.00 57.69 161 ASP A C 1
ATOM 1288 O O . ASP A 1 161 ? -44.251 5.440 58.247 1.00 57.69 161 ASP A O 1
#

Secondary structure (DSSP, 8-state):
--------------------------HHHHHHHHHHHHHHHHHHHHHHHTSSS--SB-TTSPBEEEEE----TT--SS--EEEEETT--TTTTS-EEEHHHHHHHHHHHHHHHHHHHHHHHHHHHHHHHHHHHHHHHHHHHHHHHHHHHHHHHHHHHHHH-

pLDDT: mean 82.36, std 18.6, range [34.62, 98.62]

Mean predicted aligned error: 14.33 Å